Protein AF-A0A8X6FRM5-F1 (afdb_monomer_lite)

pLDDT: mean 84.4, std 10.76, range [43.59, 92.81]

Foldseek 3Di:
DDAQDLLCNPVVVVVLVVVQVPPPPDNCVQLVSSLVVVLVRDDPVLCVQCVVCVVPADPRHRNVVSVVSSVVVSVVD

Structure (mmCIF, N/CA/C/O backbone):
data_AF-A0A8X6FRM5-F1
#
_entry.id   AF-A0A8X6FRM5-F1
#
loop_
_atom_site.group_PDB
_atom_site.id
_atom_site.type_symbol
_atom_site.label_atom_id
_atom_site.label_alt_id
_atom_site.label_comp_id
_atom_site.label_asym_id
_atom_site.label_entity_id
_atom_site.label_seq_id
_atom_site.pdbx_PDB_ins_code
_atom_site.Cartn_x
_atom_site.Cartn_y
_atom_site.Cartn_z
_atom_site.occupancy
_atom_site.B_iso_or_equiv
_atom_site.auth_seq_id
_atom_site.auth_comp_id
_atom_site.auth_asym_id
_atom_site.auth_atom_id
_atom_site.pdbx_PDB_model_num
ATOM 1 N N . MET A 1 1 ? -3.348 7.499 -8.637 1.00 81.88 1 MET A N 1
ATOM 2 C CA . MET A 1 1 ? -2.328 6.815 -7.815 1.00 81.88 1 MET A CA 1
ATOM 3 C C . MET A 1 1 ? -1.066 6.660 -8.648 1.00 81.88 1 MET A C 1
ATOM 5 O O . MET A 1 1 ? -1.208 6.503 -9.858 1.00 81.88 1 MET A O 1
ATOM 9 N N . PRO A 1 2 ? 0.131 6.766 -8.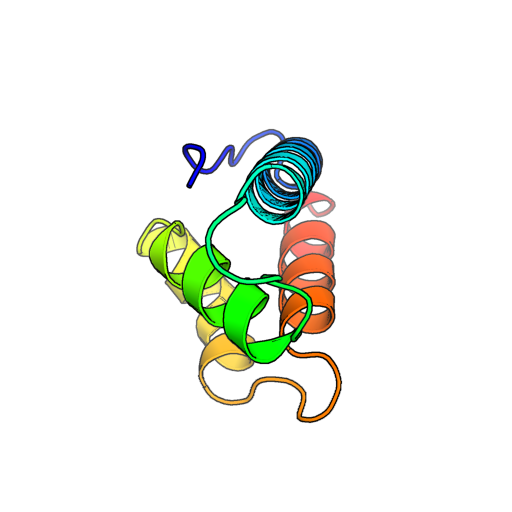052 1.00 86.44 2 PRO A N 1
ATOM 10 C CA . PRO A 1 2 ? 1.389 6.550 -8.765 1.00 86.44 2 PRO A CA 1
ATOM 11 C C . PRO A 1 2 ? 1.513 5.096 -9.242 1.00 86.44 2 PRO A C 1
ATOM 13 O O . PRO A 1 2 ? 0.928 4.188 -8.647 1.00 86.44 2 PRO A O 1
ATOM 16 N N . ILE A 1 3 ? 2.287 4.883 -10.307 1.00 88.81 3 ILE A N 1
ATOM 17 C CA . ILE A 1 3 ? 2.570 3.546 -10.846 1.00 88.81 3 ILE A CA 1
ATOM 18 C C . ILE A 1 3 ? 3.394 2.764 -9.819 1.00 88.81 3 ILE A C 1
ATOM 20 O O . ILE A 1 3 ? 4.371 3.292 -9.288 1.00 88.81 3 ILE A O 1
ATOM 24 N N . TYR A 1 4 ? 2.997 1.520 -9.538 1.00 89.19 4 TYR A N 1
ATOM 25 C CA . TYR A 1 4 ? 3.706 0.662 -8.591 1.00 89.19 4 T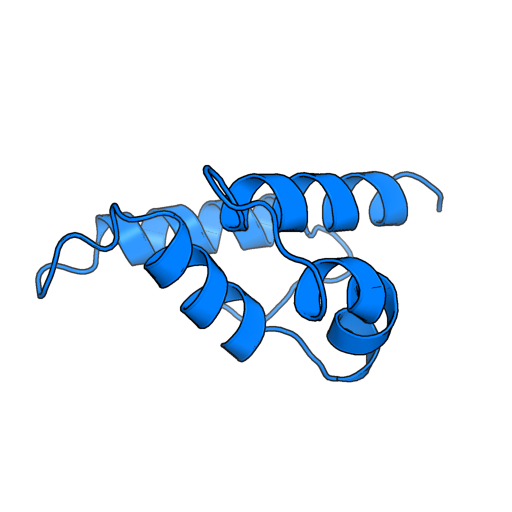YR A CA 1
ATOM 26 C C . TYR A 1 4 ? 5.150 0.407 -9.032 1.00 89.19 4 TYR A C 1
ATOM 28 O O . TYR A 1 4 ? 5.393 -0.081 -10.137 1.00 89.19 4 TYR A O 1
ATOM 36 N N . ASN A 1 5 ? 6.103 0.712 -8.150 1.00 88.50 5 ASN A N 1
ATOM 37 C CA . ASN A 1 5 ? 7.517 0.440 -8.370 1.00 88.50 5 ASN A CA 1
ATOM 38 C C . ASN A 1 5 ? 7.921 -0.833 -7.620 1.00 88.50 5 ASN A C 1
ATOM 40 O O . ASN A 1 5 ? 8.051 -0.827 -6.399 1.00 88.50 5 ASN A O 1
ATOM 44 N N . ARG A 1 6 ? 8.137 -1.925 -8.360 1.00 84.94 6 ARG A N 1
ATOM 45 C CA . ARG A 1 6 ? 8.547 -3.213 -7.784 1.00 84.94 6 ARG A CA 1
ATOM 46 C C . ARG A 1 6 ? 9.984 -3.201 -7.255 1.00 84.94 6 ARG A C 1
ATOM 48 O O . ARG A 1 6 ? 10.270 -3.933 -6.316 1.00 84.94 6 ARG A O 1
ATOM 55 N N . ALA A 1 7 ? 10.864 -2.394 -7.848 1.00 87.44 7 ALA A N 1
ATOM 56 C CA . ALA A 1 7 ? 12.257 -2.283 -7.418 1.00 87.44 7 ALA A CA 1
ATOM 57 C C . ALA A 1 7 ? 12.397 -1.477 -6.119 1.00 87.44 7 ALA A C 1
ATOM 59 O O . ALA A 1 7 ? 13.307 -1.726 -5.339 1.00 87.44 7 ALA A O 1
ATOM 60 N N . ASP A 1 8 ? 11.483 -0.533 -5.883 1.00 88.38 8 ASP A N 1
ATOM 61 C CA . ASP A 1 8 ? 11.438 0.250 -4.650 1.00 88.38 8 ASP A CA 1
ATOM 62 C C . ASP A 1 8 ? 9.984 0.510 -4.212 1.00 88.38 8 ASP A C 1
ATOM 64 O O . ASP A 1 8 ? 9.400 1.568 -4.499 1.00 88.38 8 ASP A O 1
ATOM 68 N N . PRO A 1 9 ? 9.368 -0.457 -3.506 1.00 89.56 9 PRO A N 1
ATOM 69 C CA . PRO A 1 9 ? 8.020 -0.293 -2.977 1.00 89.56 9 PRO A CA 1
ATOM 70 C C . PRO A 1 9 ? 7.936 0.805 -1.912 1.00 89.56 9 PRO A C 1
ATOM 72 O O . PRO A 1 9 ? 6.871 1.399 -1.736 1.00 89.56 9 PRO A O 1
ATOM 75 N N . ALA A 1 10 ? 9.036 1.105 -1.209 1.00 90.31 10 ALA A N 1
ATOM 76 C CA . ALA A 1 10 ? 9.069 2.158 -0.198 1.00 90.31 10 ALA A CA 1
ATOM 77 C C . ALA A 1 10 ? 8.862 3.534 -0.837 1.00 90.31 10 ALA A C 1
ATOM 79 O O . ALA A 1 10 ? 8.012 4.301 -0.371 1.00 90.31 10 ALA A O 1
ATOM 80 N N . LEU A 1 11 ? 9.555 3.811 -1.945 1.00 90.81 11 LEU A N 1
ATOM 81 C CA . LEU A 1 11 ? 9.358 5.025 -2.733 1.00 90.81 11 LEU A CA 1
ATOM 82 C C . LEU A 1 11 ? 7.921 5.142 -3.249 1.00 90.81 11 LEU A C 1
ATOM 84 O O . LEU A 1 11 ? 7.315 6.211 -3.156 1.00 90.81 11 LEU A O 1
ATOM 88 N N . TRP A 1 12 ? 7.339 4.044 -3.739 1.00 92.81 12 TRP A N 1
ATOM 89 C CA . TRP A 1 12 ? 5.946 4.051 -4.189 1.00 92.81 12 TRP A CA 1
ATOM 90 C C . TRP A 1 12 ? 4.971 4.450 -3.071 1.00 92.81 12 TRP A C 1
ATOM 92 O O . TRP A 1 12 ? 4.080 5.275 -3.294 1.00 92.81 12 TRP A O 1
ATOM 102 N N . PHE A 1 13 ? 5.163 3.934 -1.853 1.00 91.69 13 PHE A N 1
ATOM 103 C CA . PHE A 1 13 ? 4.352 4.330 -0.699 1.00 91.69 13 PHE A CA 1
ATOM 104 C C . PHE A 1 13 ? 4.528 5.806 -0.331 1.00 91.69 13 PHE A C 1
ATOM 106 O O . PHE A 1 13 ? 3.544 6.464 0.001 1.00 91.69 13 PHE A O 1
ATOM 113 N N . ILE A 1 14 ? 5.744 6.354 -0.428 1.00 91.44 14 ILE A N 1
ATOM 114 C CA . ILE A 1 14 ? 5.992 7.789 -0.209 1.00 91.44 14 ILE A CA 1
ATOM 115 C C . ILE A 1 14 ? 5.203 8.627 -1.224 1.00 91.44 14 ILE A C 1
ATOM 117 O O . ILE A 1 14 ? 4.510 9.571 -0.847 1.00 91.44 14 ILE A O 1
ATOM 121 N N . MET A 1 15 ? 5.233 8.247 -2.504 1.00 90.81 15 MET A N 1
ATOM 122 C CA . MET A 1 15 ? 4.464 8.931 -3.548 1.00 90.81 15 MET A CA 1
ATOM 123 C C . MET A 1 15 ? 2.943 8.824 -3.324 1.00 90.81 15 MET A C 1
ATOM 125 O O . MET A 1 15 ? 2.208 9.783 -3.589 1.00 90.81 15 MET A O 1
ATOM 129 N N . CYS A 1 16 ? 2.458 7.683 -2.818 1.00 89.75 16 CYS A N 1
ATOM 130 C CA . CYS A 1 16 ? 1.054 7.511 -2.433 1.00 89.75 16 CYS A CA 1
ATOM 131 C C . CYS A 1 16 ? 0.668 8.470 -1.300 1.00 89.75 16 CYS A C 1
ATOM 133 O O . CYS A 1 16 ? -0.324 9.184 -1.435 1.00 89.75 16 CYS A O 1
ATOM 135 N N . GLU A 1 17 ? 1.476 8.560 -0.238 1.00 88.56 17 GLU A N 1
ATOM 136 C CA . GLU A 1 17 ? 1.254 9.495 0.875 1.00 88.56 17 GLU A CA 1
ATOM 137 C C . GLU A 1 17 ? 1.216 10.953 0.411 1.00 88.56 17 GLU A C 1
ATOM 139 O O . GLU A 1 17 ? 0.308 11.688 0.796 1.00 88.56 17 GLU A O 1
ATOM 144 N N . CYS A 1 18 ? 2.132 11.365 -0.472 1.00 87.19 18 CYS A N 1
ATOM 145 C CA . CYS A 1 18 ? 2.089 12.698 -1.075 1.00 87.19 18 CYS A CA 1
ATOM 146 C C . CYS A 1 18 ? 0.784 12.926 -1.849 1.00 87.19 18 CYS A C 1
ATOM 148 O O . CYS A 1 18 ? 0.161 13.974 -1.711 1.00 87.19 18 CYS A O 1
ATOM 150 N N . THR A 1 19 ? 0.320 11.932 -2.613 1.00 85.88 19 THR A N 1
ATOM 151 C CA . THR A 1 19 ? -0.949 12.021 -3.354 1.00 85.88 19 THR A CA 1
ATOM 152 C C . THR A 1 19 ? -2.146 12.139 -2.406 1.00 85.88 19 THR A C 1
ATOM 154 O O . THR A 1 19 ? -3.046 12.943 -2.653 1.00 85.88 19 THR A O 1
ATOM 157 N N . PHE A 1 20 ? -2.162 11.374 -1.311 1.00 85.06 20 PHE A N 1
ATOM 158 C CA . PHE A 1 20 ? -3.210 11.450 -0.289 1.00 85.06 20 PHE A CA 1
ATOM 159 C C . PHE A 1 20 ? -3.218 12.810 0.410 1.00 85.06 20 PHE A C 1
ATOM 161 O O . PHE A 1 20 ? -4.284 13.397 0.579 1.00 85.06 20 PHE A O 1
ATOM 168 N N . ALA A 1 21 ? -2.041 13.339 0.749 1.00 81.12 21 ALA A N 1
ATOM 169 C CA . ALA A 1 21 ? -1.886 14.652 1.366 1.00 81.12 21 ALA A CA 1
ATOM 170 C C . ALA A 1 21 ? -2.282 15.801 0.419 1.00 81.12 21 ALA A C 1
ATOM 172 O O . ALA A 1 21 ? -2.875 16.782 0.856 1.00 81.12 21 ALA A O 1
ATOM 173 N N . SER A 1 22 ? -1.997 15.675 -0.882 1.00 72.38 22 SER A N 1
ATOM 174 C CA . SER A 1 22 ? -2.374 16.659 -1.908 1.00 72.38 22 SER A CA 1
ATOM 175 C C . SER A 1 22 ? -3.821 16.535 -2.392 1.00 72.38 22 SER A C 1
ATOM 177 O O . SER A 1 22 ? -4.298 17.409 -3.118 1.00 72.38 22 SER A O 1
ATOM 179 N N . SER A 1 23 ? -4.540 15.475 -2.014 1.00 66.81 23 SER A N 1
ATOM 180 C CA . SER A 1 23 ? -5.941 15.282 -2.391 1.00 66.81 23 SER A CA 1
ATOM 181 C C . SER A 1 23 ? -6.836 16.248 -1.610 1.00 66.81 23 SER A C 1
ATOM 183 O O . SER A 1 23 ? -7.399 15.922 -0.572 1.00 66.81 23 SER A O 1
ATOM 185 N N . CYS A 1 24 ? -6.986 17.460 -2.146 1.00 56.50 24 CYS A N 1
ATOM 186 C CA . CYS A 1 24 ? -7.775 18.560 -1.583 1.00 56.50 24 CYS A CA 1
ATOM 187 C C . CYS A 1 24 ? -9.276 18.224 -1.388 1.00 56.50 24 CYS A C 1
ATOM 189 O O . CYS A 1 24 ? -9.980 18.912 -0.657 1.00 56.50 24 CYS A O 1
ATOM 191 N N . LEU A 1 25 ? -9.783 17.157 -2.022 1.00 53.84 25 LEU A N 1
ATOM 192 C CA . LEU A 1 25 ? -11.224 16.905 -2.177 1.00 53.84 25 LEU A CA 1
ATOM 193 C C . LEU A 1 25 ? -11.878 16.011 -1.116 1.00 53.84 25 LEU A C 1
ATOM 195 O O . LEU A 1 25 ? -13.096 15.872 -1.129 1.00 53.84 25 LEU A O 1
ATOM 199 N N . LYS A 1 26 ? -11.111 15.415 -0.207 1.00 56.22 26 LYS A N 1
ATOM 200 C CA . LYS A 1 26 ? -11.560 14.707 1.005 1.00 56.22 26 LYS A CA 1
ATOM 201 C C . LYS A 1 26 ? -10.279 14.227 1.657 1.00 56.22 26 LYS A C 1
ATOM 203 O O . LYS A 1 26 ? -9.498 13.566 0.983 1.00 56.22 26 LYS A O 1
ATOM 208 N N . LEU A 1 27 ? -10.050 14.572 2.919 1.00 59.03 27 LEU A N 1
ATOM 209 C CA . LEU A 1 27 ? -8.940 14.039 3.704 1.00 59.03 27 LEU A CA 1
ATOM 210 C C . LEU A 1 27 ? -8.947 12.509 3.575 1.00 59.03 27 LEU A C 1
ATOM 212 O O . LEU A 1 27 ? -9.742 11.829 4.218 1.00 59.03 27 LEU A O 1
ATOM 216 N N . ILE A 1 28 ? -8.078 11.961 2.720 1.00 67.31 28 ILE A N 1
ATOM 217 C CA . ILE A 1 28 ? -7.783 10.529 2.675 1.00 67.31 28 ILE A CA 1
ATOM 218 C C . ILE A 1 28 ? -6.890 10.255 3.896 1.00 67.31 28 ILE A C 1
ATOM 220 O O . ILE A 1 28 ? -5.698 9.979 3.790 1.00 67.31 28 ILE A O 1
ATOM 224 N N . THR A 1 29 ? -7.449 10.462 5.088 1.00 67.94 29 THR A N 1
ATOM 225 C CA . THR A 1 29 ? -6.798 10.243 6.385 1.00 67.94 29 THR A CA 1
ATOM 226 C C . THR A 1 29 ? -7.162 8.890 6.957 1.00 67.94 29 THR A C 1
ATOM 228 O O . THR A 1 29 ? -6.358 8.297 7.669 1.00 67.94 29 THR A O 1
ATOM 231 N N . GLU A 1 30 ? -8.341 8.372 6.613 1.00 80.88 30 GLU A N 1
ATOM 232 C CA . GLU A 1 30 ? -8.761 7.045 7.033 1.00 80.88 30 GLU A CA 1
ATOM 233 C C . GLU A 1 30 ? -7.899 5.966 6.375 1.00 80.88 30 GLU A C 1
ATOM 235 O O . GLU A 1 30 ? -7.805 5.878 5.145 1.00 80.88 30 GLU A O 1
ATOM 240 N N . SER A 1 31 ? -7.309 5.106 7.210 1.00 83.19 31 SER A N 1
ATOM 241 C CA . SER A 1 31 ? -6.461 3.991 6.772 1.00 83.19 31 SER A CA 1
ATOM 242 C C . SER A 1 31 ? -7.193 3.064 5.793 1.00 83.19 31 SER A C 1
ATOM 244 O O . SER A 1 31 ? -6.618 2.648 4.791 1.00 83.19 31 SER A O 1
ATOM 246 N N . VAL A 1 32 ? -8.497 2.834 5.990 1.00 85.50 32 VAL A N 1
ATOM 247 C CA . VAL A 1 32 ? -9.343 2.056 5.064 1.00 85.50 32 VAL A CA 1
ATOM 248 C C . VAL A 1 32 ? -9.403 2.696 3.673 1.00 85.50 32 VAL A C 1
ATOM 250 O O . VAL A 1 32 ? -9.280 2.008 2.660 1.00 85.50 32 VAL A O 1
ATOM 253 N N . THR A 1 33 ? -9.538 4.022 3.600 1.00 87.69 33 THR A N 1
ATOM 254 C CA . THR A 1 33 ? -9.576 4.736 2.318 1.00 87.69 33 THR A CA 1
ATOM 255 C C . THR A 1 33 ? -8.214 4.671 1.624 1.00 87.69 33 THR A C 1
ATOM 257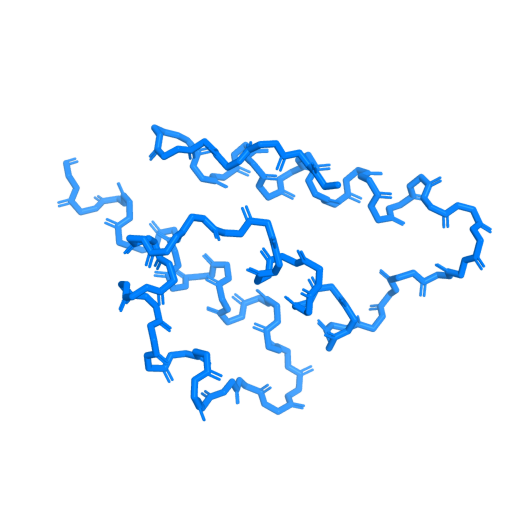 O O . THR A 1 33 ? -8.152 4.342 0.438 1.00 87.69 33 THR A O 1
ATOM 260 N N . LYS A 1 34 ? -7.114 4.898 2.359 1.00 88.19 34 LYS A N 1
ATOM 261 C CA . LYS A 1 34 ? -5.741 4.737 1.840 1.00 88.19 34 LYS A CA 1
ATOM 262 C C . LYS A 1 34 ? -5.490 3.326 1.314 1.00 88.19 34 LYS A C 1
ATOM 264 O O . LYS A 1 34 ? -4.946 3.166 0.223 1.00 88.19 34 LYS A O 1
ATOM 269 N N . PHE A 1 35 ? -5.924 2.315 2.064 1.00 90.06 35 PHE A N 1
ATOM 270 C CA . PHE A 1 35 ? -5.829 0.911 1.683 1.00 90.06 35 PHE A CA 1
ATOM 271 C C . PHE A 1 35 ? -6.544 0.644 0.355 1.00 90.06 35 PHE A C 1
ATOM 273 O O . PHE A 1 35 ? -5.919 0.135 -0.569 1.00 90.06 35 PHE A O 1
ATOM 280 N N . ASN A 1 36 ? -7.801 1.069 0.205 1.00 89.19 36 ASN A N 1
ATOM 281 C CA . ASN A 1 36 ? -8.560 0.865 -1.035 1.00 89.19 36 ASN A CA 1
ATOM 282 C C . ASN A 1 36 ? -7.875 1.500 -2.260 1.00 89.19 36 ASN A C 1
ATOM 284 O O . ASN A 1 36 ? -7.812 0.884 -3.330 1.00 89.19 36 ASN A O 1
ATOM 288 N N . TYR A 1 37 ? -7.316 2.706 -2.109 1.00 89.00 37 TYR A N 1
ATOM 289 C CA . TYR A 1 37 ? -6.556 3.351 -3.183 1.00 89.00 37 TYR A CA 1
ATOM 290 C C . TYR A 1 37 ? -5.250 2.626 -3.503 1.00 89.00 37 TYR A C 1
ATOM 292 O O . TYR A 1 37 ? -4.940 2.434 -4.678 1.00 89.00 37 TYR A O 1
ATOM 300 N N . ALA A 1 38 ? -4.500 2.215 -2.478 1.00 90.12 38 ALA A N 1
ATOM 301 C CA . ALA A 1 38 ? -3.254 1.480 -2.650 1.00 90.12 38 ALA A CA 1
ATOM 302 C C . ALA A 1 38 ? -3.497 0.158 -3.385 1.00 90.12 38 ALA A C 1
ATOM 304 O O . ALA A 1 38 ? -2.838 -0.104 -4.386 1.00 90.12 38 ALA A O 1
ATOM 305 N N . VAL A 1 39 ? -4.497 -0.620 -2.957 1.00 90.69 39 VAL A N 1
ATOM 306 C CA . VAL A 1 39 ? -4.890 -1.889 -3.590 1.00 90.69 39 VAL A CA 1
ATOM 307 C C . VAL A 1 39 ? -5.289 -1.690 -5.050 1.00 90.69 39 VAL A C 1
ATOM 309 O O . VAL A 1 39 ? -4.863 -2.462 -5.902 1.00 90.69 39 VAL A O 1
ATOM 312 N N . SER A 1 40 ? -6.032 -0.625 -5.360 1.00 89.75 40 SER A N 1
ATOM 313 C CA . SER A 1 40 ? -6.414 -0.299 -6.743 1.00 89.75 40 SER A CA 1
ATOM 314 C C . SER A 1 40 ? -5.218 0.056 -7.639 1.00 89.75 40 SER A C 1
ATOM 316 O O . SER A 1 40 ? -5.322 -0.023 -8.859 1.00 89.75 40 SER A O 1
ATOM 318 N N . GLY A 1 41 ? -4.092 0.472 -7.051 1.00 88.25 41 GLY A N 1
ATOM 319 C CA . GLY A 1 41 ? -2.848 0.765 -7.765 1.00 88.25 41 GLY A CA 1
ATOM 320 C C . GLY A 1 41 ? -1.902 -0.430 -7.908 1.00 88.25 41 GLY A C 1
ATOM 321 O O . GLY A 1 41 ? -0.875 -0.293 -8.575 1.00 88.25 41 GLY A O 1
ATOM 322 N N . LEU A 1 42 ? -2.206 -1.579 -7.291 1.00 90.44 42 LEU A N 1
ATOM 323 C CA . LEU A 1 42 ? -1.341 -2.757 -7.344 1.00 90.44 42 LEU A CA 1
ATOM 324 C C . LEU A 1 42 ? -1.546 -3.549 -8.645 1.00 90.44 42 LEU A C 1
ATOM 326 O O . LEU A 1 42 ? -2.680 -3.877 -8.998 1.00 90.44 42 LEU A O 1
ATOM 330 N N . PRO A 1 43 ? -0.457 -3.953 -9.322 1.00 90.50 43 PRO A N 1
ATOM 331 C CA . PRO A 1 43 ? -0.528 -4.938 -10.391 1.00 90.50 43 PRO A CA 1
ATOM 332 C C . PRO A 1 43 ? -1.077 -6.282 -9.873 1.00 90.50 43 PRO A C 1
ATOM 334 O O . PRO A 1 43 ? -0.800 -6.643 -8.723 1.00 90.50 43 PRO A O 1
ATOM 337 N N . PRO A 1 44 ? -1.777 -7.078 -10.707 1.00 89.56 44 PRO A N 1
ATOM 338 C CA . PRO A 1 44 ? -2.349 -8.363 -10.291 1.00 89.56 44 PRO A CA 1
ATOM 339 C C . PRO A 1 44 ? -1.329 -9.333 -9.680 1.00 89.56 44 PRO A C 1
ATOM 341 O O . PRO A 1 44 ? -1.632 -10.018 -8.705 1.00 89.56 44 PRO A O 1
ATOM 344 N N . GLU A 1 45 ? -0.102 -9.358 -10.210 1.00 90.31 45 GLU A N 1
ATOM 345 C CA . GLU A 1 45 ? 0.994 -10.184 -9.687 1.00 90.31 45 GLU A CA 1
ATOM 346 C C . GLU A 1 45 ? 1.337 -9.826 -8.231 1.00 90.31 45 GLU A C 1
ATOM 348 O O . GLU A 1 45 ? 1.505 -10.709 -7.393 1.00 90.31 45 GLU A O 1
ATOM 353 N N . ILE A 1 46 ? 1.361 -8.531 -7.904 1.00 89.94 46 ILE A N 1
ATOM 354 C CA . ILE A 1 46 ? 1.697 -8.026 -6.574 1.00 89.94 46 ILE A CA 1
ATOM 355 C C . ILE A 1 46 ? 0.519 -8.227 -5.632 1.00 89.94 46 ILE A C 1
ATOM 357 O O . ILE A 1 46 ? 0.703 -8.710 -4.518 1.00 89.94 46 ILE A O 1
ATOM 361 N N . ALA A 1 47 ? -0.701 -7.941 -6.095 1.00 90.56 47 ALA A N 1
ATOM 362 C CA . ALA A 1 47 ? -1.921 -8.214 -5.344 1.00 90.56 47 ALA A CA 1
ATOM 363 C C . ALA A 1 47 ? -2.029 -9.701 -4.959 1.00 90.56 47 ALA A C 1
ATOM 365 O O . ALA A 1 47 ? -2.454 -10.021 -3.850 1.00 90.56 47 ALA A O 1
ATOM 366 N N . SER A 1 48 ? -1.576 -10.609 -5.831 1.00 90.44 48 SER A N 1
ATOM 367 C CA . SER A 1 48 ? -1.510 -12.039 -5.528 1.00 90.44 48 SER A CA 1
ATOM 368 C C . SER A 1 48 ? -0.511 -12.364 -4.409 1.00 90.44 48 SER A C 1
ATOM 370 O O . SER A 1 48 ? -0.816 -13.200 -3.559 1.00 90.44 48 SER A O 1
ATOM 372 N N . LEU A 1 49 ? 0.647 -11.691 -4.349 1.00 87.88 49 LEU A N 1
ATOM 373 C CA . LEU A 1 49 ? 1.650 -11.891 -3.285 1.00 87.88 49 LEU A CA 1
ATOM 374 C C . LEU A 1 49 ? 1.125 -11.493 -1.901 1.00 87.88 49 LEU A C 1
ATOM 376 O O . LEU A 1 49 ? 1.451 -12.128 -0.899 1.00 87.88 49 LEU A O 1
ATOM 380 N N . VAL A 1 50 ? 0.300 -10.447 -1.845 1.00 89.62 50 VAL A N 1
ATOM 381 C CA . VAL A 1 50 ? -0.318 -9.950 -0.607 1.00 89.62 50 VAL A CA 1
ATOM 382 C C . VAL A 1 50 ? -1.762 -10.413 -0.440 1.00 89.62 50 VAL A C 1
ATOM 384 O O . VAL A 1 50 ? -2.463 -9.884 0.419 1.00 89.62 50 VAL A O 1
ATOM 387 N N . ARG A 1 51 ? -2.229 -11.403 -1.217 1.00 91.06 51 ARG A N 1
ATOM 388 C CA . ARG A 1 51 ? -3.638 -11.835 -1.222 1.00 91.06 51 ARG A CA 1
ATOM 389 C C . ARG A 1 51 ? -4.161 -12.111 0.183 1.00 91.06 51 ARG A C 1
ATOM 391 O O . ARG A 1 51 ? -5.279 -11.720 0.484 1.00 91.06 51 ARG A O 1
ATOM 398 N N . ASN A 1 52 ? -3.349 -12.730 1.042 1.00 90.06 52 ASN A N 1
ATOM 399 C CA . ASN A 1 52 ? -3.713 -13.020 2.429 1.00 90.06 52 ASN A CA 1
ATOM 400 C C . ASN A 1 52 ? -4.053 -11.747 3.230 1.00 90.06 52 ASN A C 1
ATOM 402 O O . ASN A 1 52 ? -5.008 -11.749 4.002 1.00 90.06 52 ASN A O 1
ATOM 406 N N . ILE A 1 53 ? -3.307 -10.663 3.003 1.00 90.31 53 ILE A N 1
ATOM 407 C CA . ILE A 1 53 ? -3.522 -9.349 3.621 1.00 90.31 53 ILE A CA 1
ATOM 408 C C . ILE A 1 53 ? -4.757 -8.682 3.014 1.00 90.31 53 ILE A C 1
ATOM 410 O O . ILE A 1 53 ? -5.526 -8.057 3.730 1.00 90.31 53 ILE A O 1
ATOM 414 N N . LEU A 1 54 ? -4.989 -8.849 1.707 1.00 89.44 54 LEU A N 1
ATOM 415 C CA . LEU A 1 54 ? -6.173 -8.298 1.041 1.00 89.44 54 LEU A CA 1
ATOM 416 C C . LEU A 1 54 ? -7.472 -8.973 1.495 1.00 89.44 54 LEU A C 1
ATOM 418 O O . LEU A 1 54 ? -8.488 -8.305 1.652 1.00 89.44 54 LEU A O 1
ATOM 422 N N . THR A 1 55 ? -7.448 -10.291 1.708 1.00 89.81 55 THR A N 1
ATOM 423 C CA . THR A 1 55 ? -8.616 -11.062 2.160 1.00 89.81 55 THR A CA 1
ATOM 424 C C . THR A 1 55 ? -8.880 -10.934 3.653 1.00 89.81 55 THR A C 1
ATOM 426 O O . THR A 1 55 ? -10.009 -11.131 4.089 1.00 89.81 55 THR A O 1
ATOM 429 N N . ASN A 1 56 ? -7.846 -10.633 4.438 1.00 90.94 56 ASN A N 1
ATOM 430 C CA . ASN A 1 56 ? -7.954 -10.440 5.877 1.00 90.94 56 ASN A CA 1
ATOM 431 C C . ASN A 1 56 ? -7.122 -9.219 6.304 1.00 90.94 56 ASN A C 1
ATOM 433 O O . ASN A 1 56 ? -6.060 -9.378 6.921 1.00 90.94 56 ASN A O 1
ATOM 437 N N . PRO A 1 57 ? -7.573 -8.006 5.935 1.00 87.88 57 PRO A N 1
ATOM 438 C CA . PRO A 1 57 ? -6.869 -6.785 6.281 1.00 87.88 57 PRO A CA 1
ATOM 439 C C . PRO A 1 57 ? -6.947 -6.536 7.787 1.00 87.88 57 PRO A C 1
ATOM 441 O O . PRO A 1 57 ? -7.845 -7.026 8.479 1.00 87.88 57 PRO A O 1
ATOM 444 N N . ASP A 1 58 ? -5.990 -5.764 8.300 1.00 90.25 58 ASP A N 1
ATOM 445 C CA . ASP A 1 58 ? -6.057 -5.327 9.691 1.00 90.25 58 ASP A CA 1
ATOM 446 C C . ASP A 1 58 ? -7.281 -4.416 9.905 1.00 90.25 58 ASP A C 1
ATOM 448 O O . ASP A 1 58 ? -7.663 -3.654 9.015 1.00 90.25 58 ASP A O 1
ATOM 452 N N . LYS A 1 59 ? -7.936 -4.526 11.064 1.00 85.19 59 LYS A N 1
ATOM 453 C CA . LYS A 1 59 ? -9.194 -3.813 11.339 1.00 85.19 59 LYS A CA 1
ATOM 454 C C . LYS A 1 59 ? -8.985 -2.355 11.736 1.00 85.19 59 LYS A C 1
ATOM 456 O O . LYS A 1 59 ? -9.911 -1.563 11.588 1.00 85.19 59 LYS A O 1
ATOM 461 N N . THR A 1 60 ? -7.822 -2.014 12.282 1.00 85.94 60 THR A N 1
ATOM 462 C CA . THR A 1 60 ? -7.515 -0.666 12.769 1.00 85.94 60 THR A CA 1
ATOM 463 C C . THR A 1 60 ? -6.626 0.076 11.784 1.00 85.94 60 THR A C 1
ATOM 465 O O . THR A 1 60 ? -6.831 1.270 11.567 1.00 85.94 60 THR A O 1
ATOM 468 N N . ASP A 1 61 ? -5.689 -0.626 11.142 1.00 89.06 61 ASP A N 1
ATOM 469 C CA . ASP A 1 61 ? -4.723 -0.010 10.242 1.00 89.06 61 ASP A CA 1
ATOM 470 C C . ASP A 1 61 ? -4.363 -0.877 9.016 1.00 89.06 61 ASP A C 1
ATOM 472 O O . ASP A 1 61 ? -3.215 -1.307 8.831 1.00 89.06 61 ASP A O 1
ATOM 476 N N . PRO A 1 62 ? -5.344 -1.138 8.131 1.00 90.00 62 PRO A N 1
ATOM 477 C CA . PRO A 1 62 ? -5.159 -1.998 6.963 1.00 90.00 62 PRO A CA 1
ATOM 478 C C . PRO A 1 62 ? -4.065 -1.499 6.012 1.00 90.00 62 PRO A C 1
ATOM 480 O O . PRO A 1 62 ? -3.363 -2.304 5.397 1.00 90.00 62 PRO A O 1
ATOM 483 N N . TYR A 1 63 ? -3.885 -0.180 5.898 1.00 90.69 63 TYR A N 1
ATOM 484 C CA . TYR A 1 63 ? -2.875 0.405 5.024 1.00 90.69 63 TYR A CA 1
ATOM 485 C C . TYR A 1 63 ? -1.449 0.142 5.517 1.00 90.69 63 TYR A C 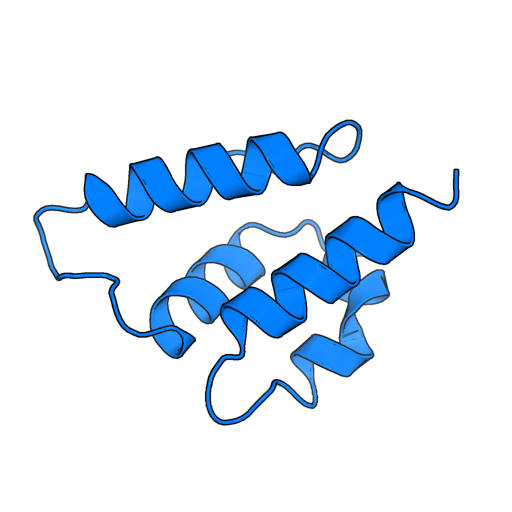1
ATOM 487 O O . TYR A 1 63 ? -0.609 -0.301 4.731 1.00 90.69 63 TYR A O 1
ATOM 495 N N . ASN A 1 64 ? -1.164 0.349 6.808 1.00 90.62 64 ASN A N 1
ATOM 496 C CA . ASN A 1 64 ? 0.167 0.041 7.334 1.00 90.62 64 ASN A CA 1
ATOM 497 C C . ASN A 1 64 ? 0.441 -1.465 7.363 1.00 90.62 64 ASN A C 1
ATOM 499 O O . ASN A 1 64 ? 1.573 -1.870 7.097 1.00 90.62 64 ASN A O 1
ATOM 503 N N . HIS A 1 65 ? -0.578 -2.303 7.584 1.00 92.00 65 HIS A N 1
ATOM 504 C CA . HIS A 1 65 ? -0.426 -3.753 7.452 1.00 92.00 65 HIS A CA 1
ATOM 505 C C . HIS A 1 65 ? -0.035 -4.154 6.017 1.00 92.00 65 HIS A C 1
ATOM 507 O O . HIS A 1 65 ? 0.919 -4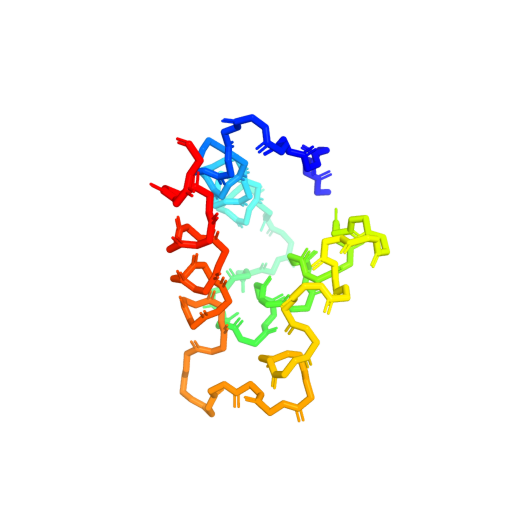.913 5.820 1.00 92.00 65 HIS A O 1
ATOM 513 N N . LEU A 1 66 ? -0.698 -3.588 5.002 1.00 91.44 66 LEU A N 1
ATOM 514 C CA . LEU A 1 66 ? -0.330 -3.785 3.597 1.00 91.44 66 LEU A CA 1
ATOM 515 C C . LEU A 1 66 ? 1.094 -3.296 3.305 1.00 91.44 66 LEU A C 1
ATOM 517 O O . LEU A 1 66 ? 1.866 -4.006 2.658 1.00 91.44 66 LEU A O 1
ATOM 521 N N . LYS A 1 67 ? 1.457 -2.110 3.805 1.00 91.44 67 LYS A N 1
ATOM 522 C CA . LYS A 1 67 ? 2.794 -1.531 3.645 1.00 91.44 67 LYS A CA 1
ATOM 523 C C . LYS A 1 67 ? 3.878 -2.426 4.227 1.00 91.44 67 LYS A C 1
ATOM 525 O O . LYS A 1 67 ? 4.812 -2.774 3.511 1.00 91.44 67 LYS A O 1
ATOM 530 N N . ALA A 1 68 ? 3.734 -2.855 5.478 1.00 91.00 68 ALA A N 1
ATOM 531 C CA . ALA A 1 68 ? 4.677 -3.769 6.116 1.00 91.00 68 ALA A CA 1
ATOM 532 C C . ALA A 1 68 ? 4.789 -5.095 5.346 1.00 91.00 68 ALA A C 1
ATOM 534 O O . ALA A 1 68 ? 5.890 -5.574 5.084 1.00 91.00 68 ALA A O 1
ATOM 535 N N . GLY A 1 69 ? 3.658 -5.659 4.914 1.00 89.88 69 GLY A N 1
ATOM 536 C CA . GLY A 1 69 ? 3.633 -6.913 4.166 1.00 89.88 69 GLY A CA 1
ATOM 537 C C . GLY A 1 69 ? 4.256 -6.844 2.770 1.00 89.88 69 GLY A C 1
ATOM 538 O O . GLY A 1 69 ? 4.731 -7.868 2.278 1.00 89.88 69 GLY A O 1
ATOM 539 N N . LEU A 1 70 ? 4.250 -5.676 2.122 1.00 89.62 70 LEU A N 1
ATOM 540 C CA . LEU A 1 70 ? 4.955 -5.454 0.857 1.00 89.62 70 LEU A CA 1
ATOM 541 C C . LEU A 1 70 ? 6.447 -5.212 1.085 1.00 89.62 70 LEU A C 1
ATOM 543 O O . LEU A 1 70 ? 7.257 -5.840 0.413 1.00 89.62 70 LEU A O 1
ATOM 547 N N . LEU A 1 71 ? 6.799 -4.370 2.062 1.00 88.75 71 LEU A N 1
ATOM 548 C CA . LEU A 1 71 ? 8.190 -4.033 2.370 1.00 88.75 71 LEU A CA 1
ATOM 549 C C . LEU A 1 71 ? 9.000 -5.246 2.840 1.00 88.75 71 LEU A C 1
ATOM 551 O O . LEU A 1 71 ? 10.115 -5.446 2.369 1.00 88.75 71 LEU A O 1
ATOM 555 N N . ASN A 1 72 ? 8.428 -6.089 3.705 1.00 86.62 72 ASN A N 1
ATOM 556 C CA . ASN A 1 72 ? 9.104 -7.298 4.184 1.00 86.62 72 ASN A CA 1
ATOM 557 C C . ASN A 1 72 ? 9.455 -8.252 3.036 1.00 86.62 72 ASN A C 1
ATOM 559 O O . ASN A 1 72 ?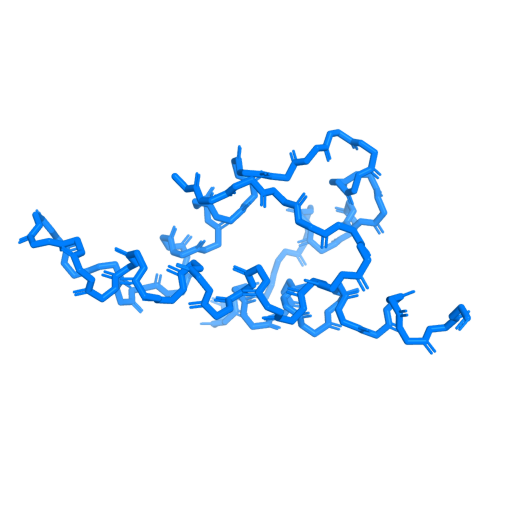 10.543 -8.811 3.017 1.00 86.62 72 ASN A O 1
ATOM 563 N N . ARG A 1 73 ? 8.563 -8.391 2.049 1.00 80.25 73 ARG A N 1
ATOM 564 C CA . ARG A 1 73 ? 8.764 -9.293 0.906 1.00 80.25 73 ARG A CA 1
ATOM 565 C C . ARG A 1 73 ? 9.724 -8.734 -0.142 1.00 80.25 73 ARG A C 1
ATOM 567 O O . ARG A 1 73 ? 10.334 -9.509 -0.864 1.00 80.25 73 ARG A O 1
ATOM 574 N N . SER A 1 74 ? 9.853 -7.411 -0.245 1.00 72.06 74 SER A N 1
ATOM 575 C CA . SER A 1 74 ? 10.835 -6.774 -1.133 1.00 72.06 74 SER A CA 1
ATOM 576 C C . SER A 1 74 ? 12.254 -6.755 -0.567 1.00 72.06 74 SER A C 1
ATOM 578 O O . SER A 1 74 ? 13.197 -6.680 -1.342 1.00 72.06 74 SER A O 1
ATOM 580 N N . SER A 1 75 ? 12.412 -6.844 0.756 1.00 61.34 75 SER A N 1
ATOM 581 C CA . SER A 1 75 ? 13.724 -6.931 1.416 1.00 61.34 75 SER A CA 1
ATOM 582 C C . SER A 1 75 ? 14.322 -8.345 1.409 1.00 61.34 75 SER A C 1
ATOM 584 O O . SER A 1 75 ? 15.449 -8.529 1.854 1.00 61.34 75 SER A O 1
ATOM 586 N N . GLU A 1 76 ? 13.569 -9.345 0.945 1.00 57.53 76 GLU A N 1
ATOM 587 C CA . GLU A 1 76 ? 13.969 -10.759 0.906 1.00 57.53 76 GLU A CA 1
ATOM 588 C C . GLU A 1 76 ? 14.611 -11.166 -0.442 1.00 57.53 76 GLU A C 1
ATOM 590 O O . GLU A 1 76 ? 14.661 -12.348 -0.774 1.00 57.53 76 GLU A O 1
ATOM 595 N N . SER A 1 77 ? 15.068 -10.198 -1.249 1.00 43.59 77 SER A N 1
ATOM 596 C CA . SER A 1 77 ? 15.700 -10.407 -2.568 1.00 43.59 77 SER A CA 1
ATOM 597 C C . SER A 1 77 ? 17.151 -9.947 -2.612 1.00 43.59 77 SER A C 1
ATOM 599 O O . SER A 1 77 ? 17.453 -8.898 -2.002 1.00 43.59 77 SER A O 1
#

Sequence (77 aa):
MPIYNRADPALWFIMCECTFASSCLKLITESVTKFNYAVSGLPPEIASLVRNILTNPDKTDPYNHLKAGLLNRSSES

InterPro domains:
  IPR055469 Domain of unknown function DUF7041 [PF23055] (1-77)

Secondary structure (DSSP, 8-state):
-PPP-SS-HHHHHHHHHHHHHH-TTS-TTSHHHHHHHHHHTS-HHHHHHTHHHHHS--SS-HHHHHHHHHHHHHTT-

Organism: Trichonephila clavata (NCBI:txid2740835)

Radius of gyration: 11.9 Å; chains: 1; bounding box: 27×32×24 Å